Protein AF-A0A7R9TR40-F1 (afdb_monomer)

Radius of gyration: 17.48 Å; Cα contacts (8 Å, |Δi|>4): 69; chains: 1; bounding box: 48×23×48 Å

Foldseek 3Di:
DQQQLEPPSDPVQVHDDPVRCVPDDDPSGNNDHPVDDDDLVNLLVRVVVVCVVQVVVVHHDDDDDDPVSSVCCNVVNNDPDDDDDPVNVVVVVVVVVVVVVVVD

pLDDT: mean 94.48, std 4.02, range [68.19, 98.5]

Structure (mmCIF, N/CA/C/O backbone):
data_AF-A0A7R9TR40-F1
#
_entry.id   AF-A0A7R9TR40-F1
#
loop_
_atom_site.group_PDB
_atom_site.id
_atom_site.type_symbol
_atom_site.label_atom_id
_atom_site.label_alt_id
_atom_site.label_comp_id
_atom_site.label_asym_id
_atom_site.label_entity_id
_atom_site.label_seq_id
_atom_site.pdbx_PDB_ins_code
_atom_site.Cartn_x
_atom_site.Cartn_y
_atom_site.Cartn_z
_atom_site.occupancy
_atom_site.B_iso_or_equiv
_atom_site.auth_seq_id
_atom_site.auth_comp_id
_atom_site.auth_asym_id
_atom_site.auth_atom_id
_atom_site.pdbx_PDB_model_num
ATOM 1 N N . ASP A 1 1 ? -0.226 4.961 2.845 1.00 94.19 1 ASP A N 1
ATOM 2 C CA . ASP A 1 1 ? 1.123 5.532 2.663 1.00 94.19 1 ASP A CA 1
ATOM 3 C C . ASP A 1 1 ? 2.085 4.381 2.405 1.00 94.19 1 ASP A C 1
ATOM 5 O O . ASP A 1 1 ? 1.921 3.353 3.047 1.00 94.19 1 ASP A O 1
ATOM 9 N N . SER A 1 2 ? 3.012 4.502 1.455 1.00 95.62 2 SER A N 1
ATOM 10 C CA . SER A 1 2 ? 3.885 3.398 1.025 1.00 95.62 2 SER A CA 1
ATOM 11 C C . SER A 1 2 ? 4.871 2.916 2.089 1.00 95.62 2 SER A C 1
ATOM 13 O O . SER A 1 2 ? 5.428 1.841 1.922 1.00 95.62 2 SER A O 1
ATOM 15 N N . VAL A 1 3 ? 5.097 3.677 3.164 1.00 96.06 3 VAL A N 1
ATOM 16 C CA . VAL A 1 3 ? 6.001 3.269 4.252 1.00 96.06 3 VAL A CA 1
ATOM 17 C C . VAL A 1 3 ? 5.218 2.796 5.473 1.00 96.06 3 VAL A C 1
ATOM 19 O O . VAL A 1 3 ? 5.591 1.812 6.105 1.00 96.06 3 VAL A O 1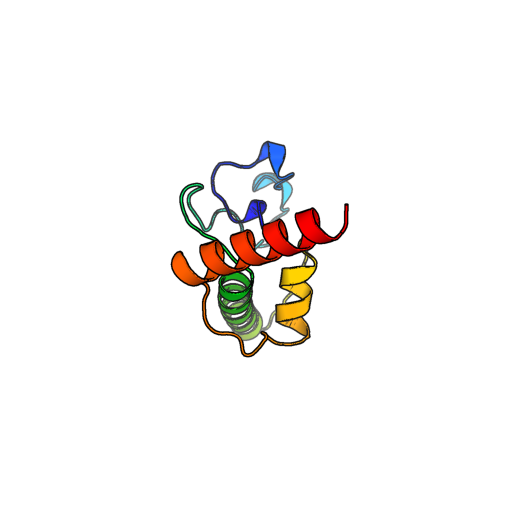
ATOM 22 N N . GLN A 1 4 ? 4.097 3.448 5.797 1.00 96.94 4 GLN A N 1
ATOM 23 C CA . GLN A 1 4 ? 3.344 3.122 7.016 1.00 96.94 4 GLN A CA 1
ATOM 24 C C . GLN A 1 4 ? 2.647 1.744 6.986 1.00 96.94 4 GLN A C 1
ATOM 26 O O . GLN A 1 4 ? 2.180 1.275 8.024 1.00 96.94 4 GLN A O 1
ATOM 31 N N . VAL A 1 5 ? 2.608 1.068 5.832 1.00 96.94 5 VAL A N 1
ATOM 32 C CA . VAL A 1 5 ? 2.134 -0.325 5.710 1.00 96.94 5 VAL A CA 1
ATOM 33 C C . VAL A 1 5 ? 3.024 -1.329 6.446 1.00 96.94 5 VAL A C 1
ATOM 35 O O . VAL A 1 5 ? 2.543 -2.393 6.832 1.00 96.94 5 VAL A O 1
ATOM 38 N N . TYR A 1 6 ? 4.296 -0.989 6.669 1.00 97.75 6 TYR A N 1
ATOM 39 C CA . TYR A 1 6 ? 5.295 -1.890 7.235 1.00 97.75 6 TYR A CA 1
ATOM 40 C C . TYR A 1 6 ? 5.343 -1.848 8.761 1.00 97.75 6 TYR A C 1
ATOM 42 O O . TYR A 1 6 ? 5.383 -0.774 9.371 1.00 97.75 6 TYR A O 1
ATOM 50 N N . ARG A 1 7 ? 5.413 -3.031 9.374 1.00 97.75 7 ARG A N 1
ATOM 51 C CA . ARG A 1 7 ? 5.575 -3.231 10.819 1.00 97.75 7 ARG A CA 1
ATOM 52 C C . ARG A 1 7 ? 6.923 -2.716 11.306 1.00 97.75 7 ARG A C 1
ATOM 54 O O . ARG A 1 7 ? 7.942 -2.889 10.645 1.00 97.75 7 ARG A O 1
ATOM 61 N N . GLY A 1 8 ? 6.928 -2.089 12.481 1.00 96.19 8 GLY A N 1
ATOM 62 C CA . GLY A 1 8 ? 8.145 -1.635 13.167 1.00 96.19 8 GLY A CA 1
ATOM 63 C C . GLY A 1 8 ? 8.826 -0.402 12.558 1.00 96.19 8 GLY A C 1
ATOM 64 O O . GLY A 1 8 ? 9.715 0.175 13.182 1.00 96.19 8 GLY A O 1
ATOM 65 N N . LEU A 1 9 ? 8.406 0.056 11.374 1.00 96.38 9 LEU A N 1
ATOM 66 C CA . LEU A 1 9 ? 8.880 1.304 10.773 1.00 96.38 9 LEU A CA 1
ATOM 67 C C . LEU A 1 9 ? 8.034 2.487 11.251 1.00 96.38 9 LEU A C 1
ATOM 69 O O . LEU A 1 9 ? 7.304 3.084 10.466 1.00 96.38 9 LEU A O 1
ATOM 73 N N . ASP A 1 10 ? 8.099 2.821 12.539 1.00 95.81 10 ASP A N 1
ATOM 74 C CA . ASP A 1 10 ? 7.161 3.780 13.145 1.00 95.81 10 ASP A CA 1
ATOM 75 C C . ASP A 1 10 ? 7.671 5.226 13.098 1.00 95.81 10 ASP A C 1
ATOM 77 O O . ASP A 1 10 ? 7.026 6.102 12.520 1.00 95.81 10 ASP A O 1
ATOM 81 N N . VAL A 1 11 ? 8.867 5.474 13.642 1.00 94.94 11 VAL A N 1
ATOM 82 C CA . VAL A 1 11 ? 9.419 6.834 13.795 1.00 94.94 11 VAL A CA 1
ATOM 83 C C . VAL A 1 11 ? 9.686 7.491 12.440 1.00 94.94 11 VAL A C 1
ATOM 85 O O . VAL A 1 11 ? 9.215 8.594 12.177 1.00 94.94 11 VAL A O 1
ATOM 88 N N . GLY A 1 12 ? 10.414 6.806 11.553 1.00 94.19 12 GLY A N 1
ATOM 89 C CA . GLY A 1 12 ? 10.808 7.362 10.253 1.00 94.19 12 GLY A CA 1
ATOM 90 C C . GLY A 1 12 ? 9.649 7.549 9.272 1.00 94.19 12 GLY A C 1
ATOM 91 O O . GLY A 1 12 ? 9.764 8.335 8.338 1.00 94.19 12 GLY A O 1
ATOM 92 N N . SER A 1 13 ? 8.530 6.852 9.482 1.00 94.44 13 SER A N 1
ATOM 93 C CA . SER A 1 13 ? 7.341 6.958 8.630 1.00 94.44 13 SER A CA 1
ATOM 94 C C . SER A 1 13 ? 6.305 7.956 9.157 1.00 94.44 13 SER A C 1
ATOM 96 O O . SER A 1 13 ? 5.285 8.183 8.501 1.00 94.44 13 SER A O 1
ATOM 98 N N . GLY A 1 14 ? 6.536 8.537 10.343 1.00 94.62 14 GLY A N 1
ATOM 99 C CA . GLY A 1 14 ? 5.565 9.398 11.018 1.00 94.62 14 GLY A CA 1
ATOM 100 C C . GLY A 1 14 ? 4.262 8.668 11.361 1.00 94.62 14 GLY A C 1
ATOM 101 O O . GLY A 1 14 ? 3.192 9.278 11.323 1.00 94.62 14 GLY A O 1
ATOM 102 N N . LYS A 1 15 ? 4.323 7.356 11.626 1.00 95.44 15 LYS A N 1
ATOM 103 C CA . LYS A 1 15 ? 3.140 6.551 11.942 1.00 95.44 15 LYS A CA 1
ATOM 104 C C . LYS A 1 15 ? 2.617 6.907 13.326 1.00 95.44 15 LYS A C 1
ATOM 106 O O . LYS A 1 15 ? 3.358 6.918 14.305 1.00 95.44 15 LYS A O 1
ATOM 111 N N . LEU A 1 16 ? 1.313 7.150 13.404 1.00 94.25 16 LEU A N 1
ATOM 112 C CA . LEU A 1 16 ? 0.649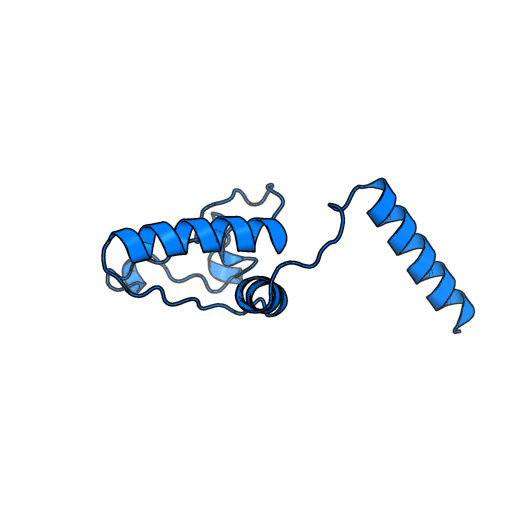 7.486 14.656 1.00 94.25 16 LEU A CA 1
ATOM 113 C C . LEU A 1 16 ? 0.531 6.247 15.559 1.00 94.25 16 LEU A C 1
ATOM 115 O O . LEU A 1 16 ? 0.033 5.197 15.117 1.00 94.25 16 LEU A O 1
ATOM 119 N N . ALA A 1 17 ? 0.933 6.364 16.827 1.00 92.00 17 ALA A N 1
ATOM 120 C CA . ALA A 1 17 ? 0.823 5.266 17.783 1.00 92.00 17 ALA A CA 1
ATOM 121 C C . ALA A 1 17 ? -0.649 4.935 18.070 1.00 92.00 17 ALA A C 1
ATOM 123 O O . ALA A 1 17 ? -1.524 5.798 18.000 1.00 92.00 17 ALA A O 1
ATOM 124 N N . ALA A 1 18 ? -0.950 3.681 18.423 1.00 91.94 18 ALA A N 1
ATOM 125 C CA . ALA A 1 18 ? -2.331 3.246 18.663 1.00 91.94 18 ALA A CA 1
ATOM 126 C C . ALA A 1 18 ? -3.052 4.084 19.740 1.00 91.94 18 ALA A C 1
ATOM 128 O O . ALA A 1 18 ? -4.234 4.394 19.587 1.00 91.94 18 ALA A O 1
ATOM 129 N N . SER A 1 19 ? -2.330 4.510 20.780 1.00 94.19 19 SER A N 1
ATOM 130 C CA . SER A 1 19 ? -2.828 5.391 21.846 1.00 94.19 19 SER A CA 1
ATOM 131 C C . SER A 1 19 ? -3.254 6.776 21.345 1.00 94.19 19 SER A C 1
ATOM 133 O O . SER A 1 19 ? -4.169 7.380 21.899 1.00 94.19 19 SER A O 1
ATOM 135 N N . GLU A 1 20 ? -2.641 7.271 20.274 1.00 95.19 20 GLU A N 1
ATOM 136 C CA . GLU A 1 20 ? -2.883 8.604 19.716 1.00 95.19 20 GLU A CA 1
ATOM 137 C C . GLU A 1 20 ? -3.983 8.602 18.641 1.00 95.19 20 GLU A C 1
ATOM 139 O O . GLU A 1 20 ? -4.481 9.656 18.243 1.00 95.19 20 GLU A O 1
ATOM 144 N N . ARG A 1 21 ? -4.434 7.420 18.197 1.00 94.50 21 ARG A N 1
ATOM 145 C CA . ARG A 1 21 ? -5.485 7.265 17.171 1.00 94.50 21 ARG A CA 1
ATOM 146 C C . ARG A 1 21 ? -6.895 7.586 17.681 1.00 94.50 21 ARG A C 1
ATOM 148 O O . ARG A 1 21 ? -7.827 7.635 16.882 1.00 94.50 21 ARG A O 1
ATOM 155 N N . ARG A 1 22 ? -7.080 7.816 18.990 1.00 95.94 22 ARG A N 1
ATOM 156 C CA . ARG A 1 22 ? -8.366 8.201 19.622 1.00 95.94 22 ARG A CA 1
ATOM 157 C C . ARG A 1 22 ? -9.528 7.245 19.298 1.00 95.94 22 ARG A C 1
ATOM 159 O O . ARG A 1 22 ? -10.654 7.678 19.082 1.00 95.94 22 ARG A O 1
ATOM 166 N N . GLY A 1 23 ? -9.245 5.945 19.201 1.00 94.12 23 GLY A N 1
ATOM 167 C CA . GLY A 1 23 ? -10.241 4.924 18.850 1.00 94.12 23 GLY A CA 1
ATOM 168 C C . GLY A 1 23 ? -10.666 4.906 17.374 1.00 94.12 23 GLY A C 1
ATOM 169 O O . GLY A 1 23 ? -11.521 4.106 17.001 1.00 94.12 23 GLY A O 1
ATOM 170 N N . ILE A 1 24 ? -10.073 5.746 16.519 1.00 94.81 24 ILE A N 1
ATOM 171 C CA . ILE A 1 24 ? -10.334 5.743 15.077 1.00 94.81 24 ILE A CA 1
ATOM 172 C C . ILE A 1 24 ? -9.542 4.597 14.445 1.00 94.81 24 ILE A C 1
ATOM 174 O O . ILE A 1 24 ? -8.309 4.562 14.511 1.00 94.81 24 ILE A O 1
ATOM 178 N N . ALA A 1 25 ? -10.250 3.664 13.808 1.00 95.38 25 ALA A N 1
ATOM 179 C CA . ALA A 1 25 ? -9.623 2.584 13.061 1.00 95.38 25 ALA A CA 1
ATOM 180 C C . ALA A 1 25 ? -8.824 3.159 11.881 1.00 95.38 25 ALA A C 1
ATOM 182 O O . ALA A 1 25 ? -9.372 3.855 11.029 1.00 95.38 25 ALA A O 1
ATOM 183 N N . HIS A 1 26 ? -7.524 2.868 11.854 1.00 96.19 26 HIS A N 1
ATOM 184 C CA . HIS A 1 26 ? -6.649 3.157 10.724 1.00 96.19 26 HIS A CA 1
ATOM 185 C C . HIS A 1 26 ? -6.319 1.829 10.054 1.00 96.19 26 HIS A C 1
ATOM 187 O O . HIS A 1 26 ? -5.705 0.958 10.671 1.00 96.19 26 HIS A O 1
ATOM 193 N N . HIS A 1 27 ? -6.771 1.674 8.816 1.00 96.12 27 HIS A N 1
ATOM 194 C CA . HIS A 1 27 ? -6.526 0.489 8.003 1.00 96.12 27 HIS A CA 1
ATOM 195 C C . HIS A 1 27 ? -5.178 0.609 7.274 1.00 96.12 27 HIS A C 1
ATOM 197 O O . HIS A 1 27 ? -4.626 1.705 7.175 1.00 96.12 27 HIS A O 1
ATOM 203 N N . ALA A 1 28 ? -4.658 -0.509 6.756 1.00 95.81 28 ALA A N 1
ATOM 204 C CA . ALA A 1 28 ? -3.394 -0.571 6.010 1.00 95.81 28 ALA A CA 1
ATOM 205 C C . ALA A 1 28 ? -2.154 -0.045 6.771 1.00 95.81 28 ALA A C 1
ATOM 207 O O . ALA A 1 28 ? -1.171 0.353 6.152 1.00 95.81 28 ALA A O 1
ATOM 208 N N . LEU A 1 29 ? -2.187 -0.048 8.106 1.00 96.31 29 LEU A N 1
ATOM 209 C CA . LEU A 1 29 ? -1.013 0.168 8.952 1.00 96.31 29 LEU A CA 1
ATOM 210 C C . LEU A 1 29 ? -0.533 -1.176 9.489 1.00 96.31 29 LEU A C 1
ATOM 212 O O . LEU A 1 29 ? -1.362 -1.980 9.910 1.00 96.31 29 LEU A O 1
ATOM 216 N N . ASP A 1 30 ? 0.783 -1.394 9.518 1.00 96.50 30 ASP A N 1
ATOM 217 C CA . ASP A 1 30 ? 1.385 -2.593 10.131 1.00 96.50 30 ASP A CA 1
ATOM 218 C C . ASP A 1 30 ? 0.889 -3.926 9.525 1.00 96.50 30 ASP A C 1
ATOM 220 O O . ASP A 1 30 ? 0.793 -4.954 10.206 1.00 96.50 30 ASP A O 1
ATOM 224 N N . VAL A 1 31 ? 0.565 -3.919 8.231 1.00 97.00 31 VAL A N 1
ATOM 225 C CA . VAL A 1 31 ? 0.012 -5.074 7.506 1.00 97.00 31 VAL A CA 1
ATOM 226 C C . VAL A 1 31 ? 1.086 -5.946 6.853 1.00 97.00 31 VAL A C 1
ATOM 228 O O . VAL A 1 31 ? 0.823 -7.124 6.627 1.00 97.00 31 VAL A O 1
ATOM 231 N N . LEU A 1 32 ? 2.296 -5.416 6.644 1.00 97.81 32 LEU A N 1
ATOM 232 C CA . LEU A 1 32 ? 3.421 -6.114 6.010 1.00 97.81 32 LEU A CA 1
ATOM 233 C C . LEU A 1 32 ? 4.671 -6.135 6.896 1.00 97.81 32 LEU A C 1
ATOM 235 O O . LEU A 1 32 ? 4.916 -5.210 7.672 1.00 97.81 32 LEU A O 1
ATOM 239 N N . ASP A 1 33 ? 5.485 -7.175 6.764 1.00 98.12 33 ASP A N 1
ATOM 240 C CA . ASP A 1 33 ? 6.874 -7.197 7.217 1.00 98.12 33 ASP A CA 1
ATOM 241 C C . ASP A 1 33 ? 7.756 -6.317 6.305 1.00 98.12 33 ASP A C 1
ATOM 243 O O . ASP A 1 33 ? 7.514 -6.262 5.098 1.00 98.12 33 ASP A O 1
ATOM 247 N N . PRO A 1 34 ? 8.787 -5.625 6.831 1.00 97.00 34 PRO A N 1
ATOM 248 C CA . PRO A 1 34 ? 9.682 -4.792 6.021 1.00 97.00 34 PRO A CA 1
ATOM 249 C C . PRO A 1 34 ? 10.392 -5.502 4.858 1.00 97.00 34 PRO A C 1
ATOM 251 O O . PRO A 1 34 ? 10.890 -4.823 3.963 1.00 97.00 34 PRO A O 1
ATOM 254 N N . SER A 1 35 ? 10.486 -6.835 4.875 1.00 96.69 35 SER A N 1
ATOM 255 C CA . SER A 1 35 ? 11.059 -7.630 3.781 1.00 96.69 35 SER A CA 1
ATOM 256 C C . SER A 1 35 ? 10.080 -7.919 2.637 1.00 96.69 35 SER A C 1
ATOM 258 O O . SER A 1 35 ? 10.505 -8.418 1.595 1.00 96.69 35 SER A O 1
ATOM 260 N N . GLU A 1 36 ? 8.792 -7.607 2.804 1.00 96.81 36 GLU A N 1
ATOM 261 C CA . GLU A 1 36 ? 7.763 -7.853 1.794 1.00 96.81 36 GLU A CA 1
ATOM 262 C C . GLU A 1 36 ? 7.693 -6.720 0.759 1.00 96.81 36 GLU A C 1
ATOM 264 O O . GLU A 1 36 ? 7.696 -5.526 1.080 1.00 96.81 36 GLU A O 1
ATOM 269 N N . ASP A 1 37 ? 7.565 -7.094 -0.512 1.00 92.69 37 ASP A N 1
ATOM 270 C CA . ASP A 1 37 ? 7.373 -6.128 -1.588 1.00 92.69 37 ASP A CA 1
ATOM 271 C C . ASP A 1 37 ? 5.968 -5.514 -1.532 1.00 92.69 37 ASP A C 1
ATOM 273 O O . ASP A 1 37 ? 4.959 -6.211 -1.409 1.00 92.69 37 ASP A O 1
ATOM 277 N N . PHE A 1 38 ? 5.888 -4.194 -1.718 1.00 94.88 38 PHE A N 1
ATOM 278 C CA . PHE A 1 38 ? 4.618 -3.487 -1.851 1.00 94.88 38 PHE A CA 1
ATOM 279 C C . PHE A 1 38 ? 4.653 -2.487 -3.003 1.00 94.88 38 PHE A C 1
ATOM 281 O O . PHE A 1 38 ? 5.611 -1.736 -3.194 1.00 94.88 38 PHE A O 1
ATOM 288 N N . ASN A 1 39 ? 3.591 -2.472 -3.806 1.00 93.31 39 ASN A N 1
ATOM 289 C CA . ASN A 1 39 ? 3.496 -1.628 -4.991 1.00 93.31 39 ASN A CA 1
ATOM 290 C C . ASN A 1 39 ? 2.097 -1.011 -5.135 1.00 93.31 39 ASN A C 1
ATOM 292 O O . ASN A 1 39 ? 1.174 -1.322 -4.387 1.00 93.31 39 ASN A O 1
ATOM 296 N N . ALA A 1 40 ? 1.936 -0.119 -6.116 1.00 93.94 40 ALA A N 1
ATOM 297 C CA . ALA A 1 40 ? 0.672 0.586 -6.329 1.00 93.94 40 ALA A CA 1
ATOM 298 C C . ALA A 1 40 ? -0.493 -0.343 -6.700 1.00 93.94 40 ALA A C 1
ATOM 300 O O . ALA A 1 40 ? -1.628 -0.041 -6.352 1.00 93.94 40 ALA A O 1
ATOM 301 N N . GLY A 1 41 ? -0.227 -1.463 -7.379 1.00 93.81 41 GLY A N 1
ATOM 302 C CA . GLY A 1 41 ? -1.243 -2.476 -7.666 1.00 93.81 41 GLY A CA 1
ATOM 303 C C . GLY A 1 41 ? -1.736 -3.146 -6.386 1.00 93.81 41 GLY A C 1
ATOM 304 O O . GLY A 1 41 ? -2.933 -3.126 -6.126 1.00 93.81 41 GLY A O 1
ATOM 305 N N . ALA A 1 42 ? -0.807 -3.622 -5.551 1.00 94.62 42 ALA A N 1
ATOM 306 C CA . ALA A 1 42 ? -1.123 -4.227 -4.257 1.00 94.62 42 ALA A CA 1
ATOM 307 C C . ALA A 1 42 ? -1.875 -3.258 -3.328 1.00 94.62 42 ALA A C 1
ATOM 309 O O . ALA A 1 42 ? -2.801 -3.656 -2.627 1.00 94.62 42 ALA A O 1
ATOM 310 N N . PHE A 1 43 ? -1.528 -1.966 -3.359 1.00 96.31 43 PHE A N 1
ATOM 311 C CA . PHE A 1 43 ? -2.290 -0.942 -2.650 1.00 96.31 43 PHE A CA 1
ATOM 312 C C . PHE A 1 43 ? -3.733 -0.828 -3.142 1.00 96.31 43 PHE A C 1
ATOM 314 O O . PHE A 1 43 ? -4.629 -0.726 -2.312 1.00 96.31 43 PHE A O 1
ATOM 321 N N . VAL A 1 44 ? -3.964 -0.807 -4.460 1.00 95.69 44 VAL A N 1
ATOM 322 C CA . VAL A 1 44 ? -5.323 -0.704 -5.014 1.00 95.69 44 VAL A CA 1
ATOM 323 C C . VAL A 1 44 ? -6.168 -1.891 -4.567 1.00 95.69 44 VAL A C 1
ATOM 325 O O . VAL A 1 44 ? -7.286 -1.678 -4.107 1.00 95.69 44 VAL A O 1
ATOM 328 N N . ASP A 1 45 ? -5.620 -3.103 -4.638 1.00 95.56 45 ASP A N 1
ATOM 329 C CA . ASP A 1 45 ? -6.329 -4.318 -4.236 1.00 95.56 45 ASP A CA 1
ATOM 330 C C . ASP A 1 45 ? -6.695 -4.265 -2.735 1.00 95.56 45 ASP A C 1
ATOM 332 O O . ASP A 1 45 ? -7.870 -4.368 -2.379 1.00 95.56 45 ASP A O 1
ATOM 336 N N . LEU A 1 46 ? -5.722 -3.959 -1.863 1.00 96.94 46 LEU A N 1
ATOM 337 C CA . LEU A 1 46 ? -5.939 -3.794 -0.418 1.00 96.94 46 LEU A CA 1
ATOM 338 C C . LEU A 1 46 ? -6.942 -2.675 -0.089 1.00 96.94 46 LEU A C 1
ATOM 340 O O . LEU A 1 46 ? -7.760 -2.801 0.825 1.00 96.94 46 LEU A O 1
ATOM 344 N N . ALA A 1 47 ? -6.862 -1.547 -0.797 1.00 96.75 47 ALA A N 1
ATOM 345 C CA . ALA A 1 47 ? -7.729 -0.398 -0.571 1.00 96.75 47 ALA A CA 1
ATOM 346 C C . ALA A 1 47 ? -9.176 -0.695 -0.976 1.00 96.75 47 ALA A C 1
ATOM 348 O O . ALA A 1 47 ? -10.086 -0.291 -0.255 1.00 96.75 47 ALA A O 1
ATOM 349 N N . LEU A 1 48 ? -9.394 -1.407 -2.086 1.00 97.06 48 LEU A N 1
ATOM 350 C CA . LEU A 1 48 ? -10.729 -1.817 -2.526 1.00 97.06 48 LEU A CA 1
ATOM 351 C C . LEU A 1 48 ? -11.370 -2.783 -1.526 1.00 97.06 48 LEU A C 1
ATOM 353 O O . LEU A 1 48 ? -12.496 -2.532 -1.101 1.00 97.06 48 LEU A O 1
ATOM 357 N N . GLU A 1 49 ? -10.632 -3.803 -1.080 1.00 98.06 49 GLU A N 1
ATOM 358 C CA . GLU A 1 49 ? -11.095 -4.738 -0.044 1.00 98.06 49 GLU A CA 1
ATOM 359 C C . GLU A 1 49 ? -11.452 -3.998 1.255 1.00 98.06 49 GLU A C 1
ATOM 361 O O . GLU A 1 49 ? -12.534 -4.165 1.818 1.00 98.06 49 GLU A O 1
ATOM 366 N N . THR A 1 50 ? -10.571 -3.099 1.701 1.00 97.81 50 THR A N 1
ATOM 367 C CA . THR A 1 50 ? -10.791 -2.286 2.906 1.00 97.81 50 THR A CA 1
ATOM 368 C C . THR A 1 50 ? -12.021 -1.386 2.770 1.00 97.81 50 THR A C 1
ATOM 370 O O . THR A 1 50 ? -12.774 -1.201 3.727 1.00 97.81 50 THR A O 1
ATOM 373 N N . VAL A 1 51 ? -12.225 -0.783 1.598 1.00 98.00 51 VAL A N 1
ATOM 374 C CA . VAL A 1 51 ? -13.377 0.083 1.333 1.00 98.00 51 VAL A CA 1
ATOM 375 C C . VAL A 1 51 ? -14.672 -0.713 1.367 1.00 98.00 51 VAL A C 1
ATOM 377 O O . VAL A 1 51 ? -15.617 -0.268 2.015 1.00 98.00 51 VAL A O 1
ATOM 380 N N . GLU A 1 52 ? -14.710 -1.883 0.733 1.00 98.38 52 GLU A N 1
ATOM 381 C CA . GLU A 1 52 ? -15.873 -2.771 0.762 1.00 98.38 52 GLU A CA 1
ATOM 382 C C . GLU A 1 52 ? -16.220 -3.184 2.198 1.00 98.38 52 GLU A C 1
ATOM 384 O O . GLU A 1 52 ? -17.362 -3.030 2.633 1.00 98.38 52 GLU A O 1
ATOM 389 N N . ASP A 1 53 ? -15.2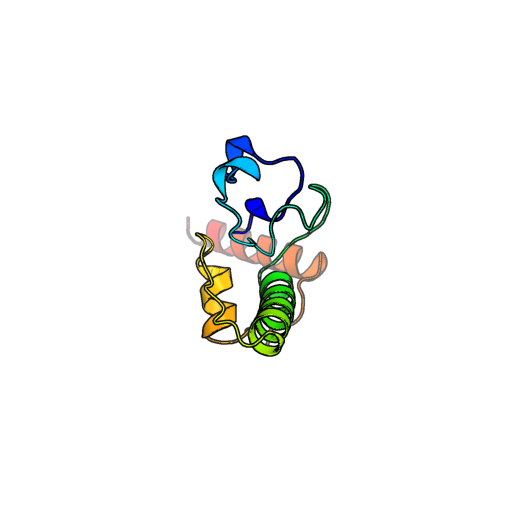19 -3.586 2.979 1.00 98.25 53 ASP A N 1
ATOM 390 C CA . ASP A 1 53 ? -15.361 -3.915 4.396 1.00 98.25 53 ASP A CA 1
ATOM 391 C C . ASP A 1 53 ? -15.906 -2.728 5.224 1.00 98.25 53 ASP A C 1
ATOM 393 O O . ASP A 1 53 ? -16.856 -2.873 5.999 1.00 98.25 53 ASP A O 1
ATOM 397 N N . VAL A 1 54 ? -15.380 -1.511 5.038 1.00 98.31 54 VAL A N 1
ATOM 398 C CA . VAL A 1 54 ? -15.886 -0.306 5.725 1.00 98.31 54 VAL A CA 1
ATOM 399 C C . VAL A 1 54 ? -17.327 0.017 5.329 1.00 98.31 54 VAL A C 1
ATOM 401 O O . VAL A 1 54 ? -18.146 0.298 6.212 1.00 98.31 54 VAL A O 1
ATOM 404 N N . VAL A 1 55 ? -17.646 -0.050 4.037 1.00 98.50 55 VAL A N 1
ATOM 405 C CA . VAL A 1 55 ? -18.986 0.235 3.508 1.00 98.50 55 VAL A CA 1
ATOM 406 C C . VAL A 1 55 ? -19.997 -0.806 3.986 1.00 98.50 55 VAL A C 1
ATOM 408 O O . VAL A 1 55 ? -21.095 -0.430 4.393 1.00 98.50 55 VAL A O 1
ATOM 411 N N . SER A 1 56 ? -19.624 -2.089 4.040 1.00 98.50 56 SER A N 1
ATOM 412 C CA . SER A 1 56 ? -20.490 -3.175 4.529 1.00 98.50 56 SER A CA 1
ATOM 413 C C . SER A 1 56 ? -20.954 -2.974 5.979 1.00 98.50 56 SER A C 1
ATOM 415 O O . SER A 1 56 ? -22.037 -3.411 6.362 1.00 98.50 56 SER A O 1
ATOM 417 N N . ARG A 1 57 ? -20.176 -2.235 6.781 1.00 98.00 57 ARG A N 1
ATOM 418 C CA . ARG A 1 57 ? -20.525 -1.835 8.154 1.00 98.00 57 ARG A CA 1
ATOM 419 C C . ARG A 1 57 ? -21.369 -0.559 8.238 1.00 98.00 57 ARG A C 1
ATOM 421 O O . ARG A 1 57 ? -21.552 -0.031 9.335 1.00 98.00 57 ARG A O 1
ATOM 428 N N . GLY A 1 58 ? -21.823 -0.017 7.108 1.00 98.25 58 GLY A N 1
ATOM 429 C CA . GLY A 1 58 ? -22.587 1.231 7.040 1.00 98.25 58 GLY A CA 1
ATOM 430 C C . GLY A 1 58 ? -21.765 2.479 7.379 1.00 98.25 58 GLY A C 1
ATOM 431 O O . GLY A 1 58 ? -22.323 3.468 7.851 1.00 98.25 58 GLY A O 1
ATOM 432 N N . LYS A 1 59 ? -20.438 2.438 7.193 1.00 98.31 59 LYS A N 1
ATOM 433 C CA . LYS A 1 59 ? -19.531 3.563 7.471 1.00 98.31 59 LYS A CA 1
ATOM 434 C C . LYS A 1 59 ? -19.016 4.187 6.175 1.00 98.31 59 LYS A C 1
ATOM 436 O O . LYS A 1 59 ? -18.951 3.535 5.139 1.00 98.31 59 LYS A O 1
ATOM 441 N N . VAL A 1 60 ? -18.603 5.452 6.254 1.00 98.00 60 VAL A N 1
ATOM 442 C CA . VAL A 1 60 ? -17.969 6.163 5.135 1.00 98.00 60 VAL A CA 1
ATOM 443 C C . VAL A 1 60 ? -16.449 5.975 5.211 1.00 98.00 60 VAL A C 1
ATOM 445 O O . VAL A 1 60 ? -15.850 6.398 6.204 1.00 98.00 60 VAL A O 1
ATOM 448 N N . PRO A 1 61 ? -15.803 5.357 4.206 1.00 97.25 61 PRO A N 1
ATOM 449 C CA . PRO A 1 61 ? -14.351 5.252 4.165 1.00 97.25 61 PRO A CA 1
ATOM 450 C C . PRO A 1 61 ? -13.713 6.612 3.870 1.00 97.25 61 PRO A C 1
ATOM 452 O O . PRO A 1 61 ? -14.136 7.332 2.967 1.00 97.25 61 PRO A O 1
ATOM 455 N N . ILE A 1 62 ? -12.658 6.946 4.615 1.00 96.81 62 ILE A N 1
ATOM 456 C CA . ILE A 1 62 ? -11.839 8.140 4.387 1.00 96.81 62 ILE A CA 1
ATO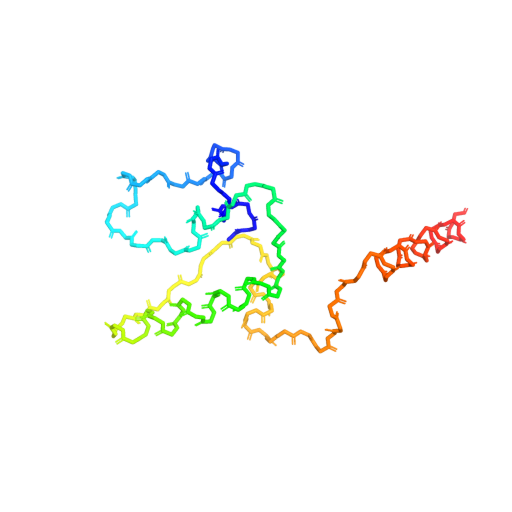M 457 C C . ILE A 1 62 ? -10.427 7.670 4.049 1.00 96.81 62 ILE A C 1
ATOM 459 O O . ILE A 1 62 ? -9.735 7.103 4.893 1.00 96.81 62 ILE A O 1
ATOM 463 N N . VAL A 1 63 ? -10.006 7.901 2.807 1.00 95.62 63 VAL A N 1
ATOM 464 C CA . VAL A 1 63 ? -8.674 7.520 2.326 1.00 95.62 63 VAL A CA 1
ATOM 465 C C . VAL A 1 63 ? -7.730 8.711 2.474 1.00 95.62 63 VAL A C 1
ATOM 467 O O . VAL A 1 63 ? -7.987 9.785 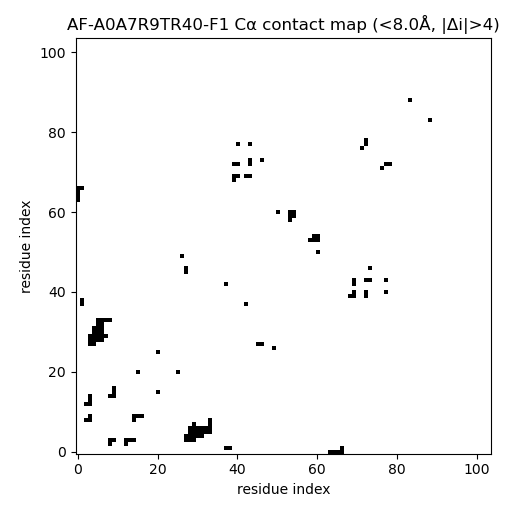1.935 1.00 95.62 63 VAL A O 1
ATOM 470 N N . VAL A 1 64 ? -6.634 8.516 3.208 1.00 94.19 64 VAL A N 1
ATOM 471 C CA . VAL A 1 64 ? -5.616 9.539 3.496 1.00 94.19 64 VAL A CA 1
ATOM 472 C C . VAL A 1 64 ? -4.204 8.990 3.269 1.00 94.19 64 VAL A C 1
ATOM 474 O O . VAL A 1 64 ? -3.983 7.779 3.308 1.00 94.19 64 VAL A O 1
ATOM 477 N N . GLY A 1 65 ? -3.228 9.873 3.043 1.00 8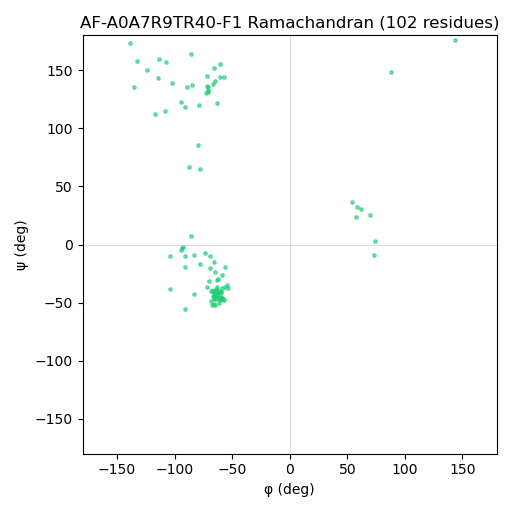8.75 65 GLY A N 1
ATOM 478 C CA . GLY A 1 65 ? -1.809 9.516 2.909 1.00 88.75 65 GLY A CA 1
ATOM 479 C C . GLY A 1 65 ? -1.065 10.352 1.865 1.00 88.75 65 GLY A C 1
ATOM 480 O O . GLY A 1 65 ? -1.671 11.175 1.183 1.00 88.75 65 GLY A O 1
ATOM 481 N N . GLY A 1 66 ? 0.253 10.136 1.742 1.00 84.88 66 GLY A N 1
ATOM 482 C CA . GLY A 1 66 ? 1.136 10.959 0.901 1.00 84.88 66 GLY A CA 1
ATOM 483 C C . GLY A 1 66 ? 1.573 10.348 -0.436 1.00 84.88 66 GLY A C 1
ATOM 484 O O . GLY A 1 66 ? 2.146 11.045 -1.273 1.00 84.88 66 GLY A O 1
ATOM 485 N N . THR A 1 67 ? 1.314 9.062 -0.689 1.00 93.75 67 THR A N 1
ATOM 486 C CA . THR A 1 67 ? 1.795 8.389 -1.909 1.00 93.75 67 THR A CA 1
ATOM 487 C C . THR A 1 67 ? 0.903 8.722 -3.111 1.00 93.75 67 THR A C 1
ATOM 489 O O . THR A 1 67 ? -0.016 7.979 -3.450 1.00 93.75 67 THR A O 1
ATOM 492 N N . GLY A 1 68 ? 1.173 9.844 -3.785 1.00 93.50 68 GLY A N 1
ATOM 493 C CA . GLY A 1 68 ? 0.318 10.370 -4.860 1.00 93.50 68 GLY A CA 1
ATOM 494 C C . GLY A 1 68 ? 0.025 9.382 -6.000 1.00 93.50 68 GLY A C 1
ATOM 495 O O . GLY A 1 68 ? -1.092 9.353 -6.514 1.00 93.50 68 GLY A O 1
ATOM 496 N N . MET A 1 69 ? 0.985 8.523 -6.362 1.00 94.50 69 MET A N 1
ATOM 497 C CA . MET A 1 69 ? 0.780 7.481 -7.381 1.00 94.50 69 MET A CA 1
ATOM 498 C C . MET A 1 69 ? -0.288 6.459 -6.969 1.00 94.50 69 MET A C 1
ATOM 500 O O . MET A 1 69 ? -1.111 6.074 -7.795 1.00 94.50 69 MET A O 1
ATOM 504 N N . TYR A 1 70 ? -0.309 6.057 -5.697 1.00 95.94 70 TYR A N 1
ATOM 505 C CA . TYR A 1 70 ? -1.264 5.083 -5.167 1.00 95.94 70 TYR A CA 1
ATOM 506 C C . TYR A 1 70 ? -2.689 5.640 -5.219 1.00 95.94 70 TYR A C 1
ATOM 508 O O . TYR A 1 70 ? -3.590 4.994 -5.746 1.00 95.94 70 TYR A O 1
ATOM 516 N N . LEU A 1 71 ? -2.875 6.884 -4.761 1.00 94.81 71 LEU A N 1
ATOM 517 C CA . LEU A 1 71 ? -4.171 7.566 -4.829 1.00 94.81 71 LEU A CA 1
ATOM 518 C C . LEU A 1 71 ? -4.629 7.778 -6.274 1.00 94.81 71 LEU A C 1
ATOM 520 O O . LEU A 1 71 ? -5.802 7.580 -6.577 1.00 94.81 71 LEU A O 1
ATOM 524 N N . ARG A 1 72 ? -3.709 8.130 -7.182 1.00 94.62 72 ARG A N 1
ATOM 525 C CA . ARG A 1 72 ? -4.028 8.276 -8.607 1.00 94.62 72 ARG A CA 1
ATOM 526 C C . ARG A 1 72 ? -4.562 6.975 -9.199 1.00 94.62 72 ARG A C 1
ATOM 528 O O . ARG A 1 72 ? -5.538 7.030 -9.933 1.00 94.62 72 ARG A O 1
ATOM 535 N N . TRP A 1 73 ? -3.941 5.836 -8.905 1.00 95.56 73 TRP A N 1
ATOM 536 C CA . TRP A 1 73 ? -4.391 4.542 -9.430 1.00 95.56 73 TRP A CA 1
ATOM 537 C C . TRP A 1 73 ? -5.689 4.074 -8.776 1.00 95.56 73 TRP A C 1
ATOM 539 O O . TRP A 1 73 ? -6.541 3.506 -9.448 1.00 95.56 73 TRP A O 1
ATOM 549 N N . PHE A 1 74 ? -5.865 4.343 -7.485 1.00 95.81 74 PHE A N 1
ATOM 550 C CA . PHE A 1 74 ? -7.089 3.991 -6.773 1.00 95.81 74 PHE A CA 1
ATOM 551 C C . PHE A 1 74 ? -8.304 4.785 -7.273 1.00 95.81 74 PHE A C 1
ATOM 553 O O . PHE A 1 74 ? -9.354 4.206 -7.522 1.00 95.81 74 PHE A O 1
ATOM 560 N N . VAL A 1 75 ? -8.155 6.098 -7.480 1.00 94.38 75 VAL A N 1
ATOM 561 C CA . VAL A 1 75 ? -9.252 6.970 -7.940 1.00 94.38 75 VAL A CA 1
ATOM 562 C C . VAL A 1 75 ? -9.429 6.919 -9.460 1.00 94.38 75 VAL A C 1
ATOM 564 O O . VAL A 1 75 ? -10.552 6.903 -9.953 1.00 94.38 75 VAL A O 1
ATOM 567 N N . GLY A 1 76 ? -8.328 6.930 -10.212 1.00 94.19 76 GLY A N 1
ATOM 568 C CA . GLY A 1 76 ? -8.325 7.011 -11.677 1.00 94.19 76 GLY A CA 1
ATOM 569 C C . GLY A 1 76 ? -8.301 5.661 -12.393 1.00 94.19 76 GLY A C 1
ATOM 570 O O . GLY A 1 76 ? -8.334 5.630 -13.620 1.00 94.19 76 GLY A O 1
ATOM 571 N N . GLY A 1 77 ? -8.236 4.559 -11.647 1.00 92.94 77 GLY A N 1
ATOM 572 C CA . GLY A 1 77 ? -8.091 3.215 -12.188 1.00 92.94 77 GLY A CA 1
ATOM 573 C C . GLY A 1 77 ? -6.633 2.805 -12.402 1.00 92.94 77 GLY A C 1
ATOM 574 O O . GLY A 1 77 ? -5.745 3.611 -12.702 1.00 92.94 77 GLY A O 1
ATOM 575 N N . ARG A 1 78 ? -6.387 1.502 -12.240 1.00 90.81 78 ARG A N 1
ATOM 576 C CA . ARG A 1 78 ? -5.081 0.885 -12.476 1.00 90.81 78 ARG A CA 1
ATOM 577 C C . ARG A 1 78 ? -4.780 0.856 -13.984 1.00 90.81 78 ARG A C 1
ATOM 579 O O . ARG A 1 78 ? -5.637 0.407 -14.748 1.00 90.81 78 ARG A O 1
ATOM 586 N N . PRO A 1 79 ? -3.575 1.260 -14.428 1.00 88.44 79 PRO A N 1
ATOM 587 C CA . PRO A 1 79 ? -3.170 1.112 -15.822 1.00 88.44 79 PRO A CA 1
ATOM 588 C C . PRO A 1 79 ? -3.232 -0.349 -16.283 1.00 88.44 79 PRO A C 1
ATOM 590 O O . PRO A 1 79 ? -2.896 -1.263 -15.528 1.00 88.44 79 PRO A O 1
ATOM 593 N N . ALA A 1 80 ? -3.611 -0.570 -17.542 1.00 88.19 80 ALA A N 1
ATOM 594 C CA . ALA A 1 80 ? -3.590 -1.888 -18.174 1.00 88.19 80 ALA A CA 1
ATOM 595 C C . ALA A 1 80 ? -2.159 -2.265 -18.599 1.00 88.19 80 ALA A C 1
ATOM 597 O O . ALA A 1 80 ? -1.842 -2.352 -19.783 1.00 88.19 80 ALA A O 1
ATOM 598 N N . THR A 1 81 ? -1.277 -2.438 -17.618 1.00 85.38 81 THR A N 1
ATOM 599 C CA . THR A 1 81 ? 0.118 -2.841 -17.820 1.00 85.38 81 THR A CA 1
ATOM 600 C C . THR A 1 81 ? 0.362 -4.222 -17.220 1.00 85.38 81 THR A C 1
ATOM 602 O O . THR A 1 81 ? -0.182 -4.509 -16.149 1.00 85.38 81 THR A O 1
ATOM 605 N N . PRO A 1 82 ? 1.189 -5.072 -17.853 1.00 86.31 82 PRO A N 1
ATOM 606 C CA . PRO A 1 82 ? 1.602 -6.332 -17.247 1.00 86.31 82 PRO A CA 1
ATOM 607 C C . PRO A 1 82 ? 2.354 -6.084 -15.933 1.00 86.31 82 PRO A C 1
ATOM 609 O O . PRO A 1 82 ? 2.939 -5.017 -15.724 1.00 86.31 82 PRO A O 1
ATOM 612 N N . ALA A 1 83 ? 2.342 -7.079 -15.045 1.00 84.69 83 ALA A N 1
ATOM 613 C CA . ALA A 1 83 ? 3.137 -7.032 -13.825 1.00 84.69 83 ALA A CA 1
ATOM 614 C C . ALA A 1 83 ? 4.631 -6.924 -14.164 1.00 84.69 83 ALA A C 1
ATOM 616 O O . ALA A 1 83 ? 5.104 -7.511 -15.140 1.00 84.69 83 ALA A O 1
ATOM 617 N N . SER A 1 84 ? 5.371 -6.174 -13.346 1.00 88.00 84 SER A N 1
ATOM 618 C CA . SER A 1 84 ? 6.814 -6.069 -13.527 1.00 88.00 84 SER A CA 1
ATOM 619 C C . SER A 1 84 ? 7.486 -7.408 -13.240 1.00 88.00 84 SER A C 1
ATOM 621 O O . SER A 1 84 ? 7.165 -8.079 -12.261 1.00 88.00 84 SER A O 1
ATOM 623 N N . THR A 1 85 ? 8.453 -7.759 -14.076 1.00 91.44 85 THR A N 1
ATOM 624 C CA . THR A 1 85 ? 9.348 -8.903 -13.899 1.00 91.44 85 THR A CA 1
ATOM 625 C C . THR A 1 85 ? 10.776 -8.398 -13.666 1.00 91.44 85 THR A C 1
ATOM 627 O O . THR A 1 85 ? 11.093 -7.249 -14.016 1.00 91.44 85 THR A O 1
ATOM 630 N N . PRO A 1 86 ? 11.673 -9.210 -13.081 1.00 92.75 86 PRO A N 1
ATOM 631 C CA . PRO A 1 86 ? 13.094 -8.876 -13.013 1.00 92.75 86 PRO A CA 1
ATOM 632 C C . PRO A 1 86 ? 13.688 -8.554 -14.392 1.00 92.75 86 PRO A C 1
ATOM 634 O O . PRO A 1 86 ? 14.495 -7.631 -14.515 1.00 92.75 86 PRO A O 1
ATOM 637 N N . GLU A 1 87 ? 13.253 -9.269 -15.430 1.00 96.00 87 GLU A N 1
ATOM 638 C CA . GLU A 1 87 ? 13.673 -9.089 -16.817 1.00 96.00 87 GLU A CA 1
ATOM 639 C C . GLU A 1 87 ? 13.191 -7.747 -17.372 1.00 96.00 87 GLU A C 1
ATOM 641 O O . GLU A 1 87 ? 14.010 -6.953 -17.834 1.00 96.00 87 GLU A O 1
ATOM 646 N N . SER A 1 88 ? 11.890 -7.443 -17.263 1.00 94.06 88 SER A N 1
ATOM 647 C CA . SER A 1 88 ? 11.340 -6.165 -17.742 1.00 94.06 88 SER A CA 1
ATOM 648 C C . SER A 1 88 ? 11.931 -4.976 -16.988 1.00 94.06 88 SER A C 1
ATOM 650 O O . SER A 1 88 ? 12.210 -3.937 -17.581 1.00 94.06 88 SER A O 1
ATOM 652 N N . SER A 1 89 ? 12.180 -5.133 -15.684 1.00 92.38 89 SER A N 1
ATOM 653 C CA . SER A 1 89 ? 12.826 -4.109 -14.859 1.00 92.38 89 SER A CA 1
ATOM 654 C C . SER A 1 89 ? 14.271 -3.857 -15.281 1.00 92.38 89 SER A C 1
ATOM 656 O O . SER A 1 89 ? 14.723 -2.713 -15.273 1.00 92.38 89 SER A O 1
ATOM 658 N N . ARG A 1 90 ? 15.019 -4.914 -15.621 1.00 95.88 90 ARG A N 1
ATOM 659 C CA . ARG A 1 90 ? 16.404 -4.799 -16.089 1.00 95.88 90 ARG A CA 1
ATOM 660 C C . ARG A 1 90 ? 16.461 -4.134 -17.460 1.00 95.88 90 ARG A C 1
ATOM 662 O O . ARG A 1 90 ? 17.187 -3.156 -17.603 1.00 95.88 90 ARG A O 1
ATOM 669 N N . ALA A 1 91 ? 15.643 -4.602 -18.401 1.00 95.69 91 ALA A N 1
ATOM 670 C CA . ALA A 1 91 ? 15.554 -4.038 -19.744 1.00 95.69 91 ALA A CA 1
ATOM 671 C C . ALA A 1 91 ? 15.211 -2.539 -19.706 1.00 95.69 91 ALA A C 1
ATOM 673 O O . ALA A 1 91 ? 15.920 -1.731 -20.298 1.00 95.69 91 ALA A O 1
ATOM 674 N N . ALA A 1 92 ? 14.205 -2.147 -18.914 1.00 93.44 92 ALA A N 1
ATOM 675 C CA . ALA A 1 92 ? 13.831 -0.741 -18.760 1.00 93.44 92 ALA A CA 1
ATOM 676 C C . ALA A 1 92 ? 14.978 0.121 -18.194 1.00 93.44 92 ALA A C 1
ATOM 678 O O . ALA A 1 92 ? 15.198 1.244 -18.641 1.00 93.44 92 ALA A O 1
ATOM 679 N N . LYS A 1 93 ? 15.744 -0.393 -17.220 1.00 95.12 93 LYS A N 1
ATOM 680 C CA . LYS A 1 93 ? 16.904 0.325 -16.657 1.00 95.12 93 LYS A CA 1
ATOM 681 C C . LYS A 1 93 ? 18.031 0.495 -17.676 1.00 95.12 93 LYS A C 1
ATOM 683 O O . LYS A 1 93 ? 18.663 1.550 -17.704 1.00 95.12 93 LYS A O 1
ATOM 688 N N . GLU A 1 94 ? 18.299 -0.531 -18.480 1.00 96.94 94 GLU A N 1
ATOM 689 C CA . GLU A 1 94 ? 19.309 -0.485 -19.542 1.00 96.94 94 GLU A CA 1
ATOM 690 C C . GLU A 1 94 ? 18.933 0.534 -20.622 1.00 96.94 94 GLU A C 1
ATOM 692 O O . GLU A 1 94 ? 19.770 1.356 -20.995 1.00 96.94 94 GLU A O 1
ATOM 697 N N . GLU A 1 95 ? 17.667 0.554 -21.043 1.00 96.25 95 GLU A N 1
ATOM 698 C CA . GLU A 1 95 ? 17.142 1.516 -22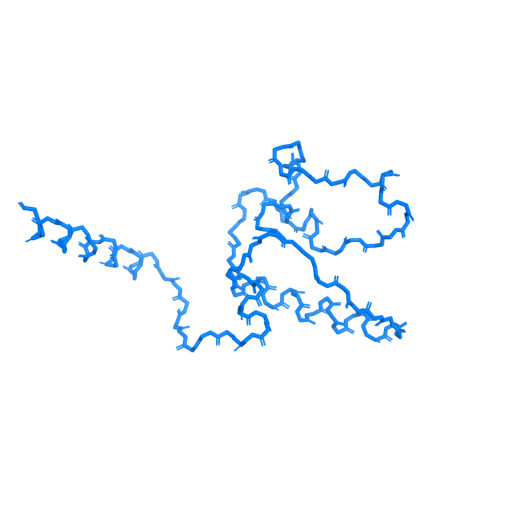.016 1.00 96.25 95 GLU A CA 1
ATOM 699 C C . GLU A 1 95 ? 17.264 2.963 -21.515 1.00 96.25 95 GLU A C 1
ATOM 701 O O . GLU A 1 95 ? 17.815 3.819 -22.209 1.00 96.25 95 GLU A O 1
ATOM 706 N N . VAL A 1 96 ? 16.846 3.231 -20.270 1.00 96.31 96 VAL A N 1
ATOM 707 C CA . VAL A 1 96 ? 16.982 4.561 -19.647 1.00 96.31 96 VAL A CA 1
ATOM 708 C C . VAL A 1 96 ? 18.449 4.993 -19.573 1.00 96.31 96 VAL A C 1
ATOM 710 O O . VAL A 1 96 ? 18.770 6.151 -19.847 1.00 96.31 96 VAL A O 1
ATOM 713 N N . ARG A 1 97 ? 19.362 4.074 -19.233 1.00 96.06 97 ARG A N 1
ATOM 714 C CA . ARG A 1 97 ? 20.801 4.366 -19.173 1.00 96.06 97 ARG A CA 1
ATOM 715 C C . ARG A 1 97 ? 21.377 4.682 -20.554 1.00 96.06 97 ARG A C 1
ATOM 717 O O . ARG A 1 97 ? 22.168 5.616 -20.667 1.00 96.06 97 ARG A O 1
ATOM 724 N N . ALA A 1 98 ? 20.991 3.927 -21.581 1.00 95.38 98 ALA A N 1
ATOM 725 C CA . ALA A 1 98 ? 21.424 4.165 -22.955 1.00 95.38 98 ALA A CA 1
ATOM 726 C C . ALA A 1 98 ? 20.927 5.525 -23.471 1.00 95.38 98 ALA A C 1
ATOM 728 O O . ALA A 1 98 ? 21.711 6.289 -24.032 1.00 95.38 98 ALA A O 1
ATOM 729 N N . ALA A 1 99 ? 19.661 5.867 -23.207 1.00 94.56 99 ALA A N 1
ATOM 730 C CA . ALA A 1 99 ? 19.088 7.161 -23.571 1.00 94.56 99 ALA A CA 1
ATOM 731 C C . ALA A 1 99 ? 19.798 8.333 -22.871 1.00 94.56 99 ALA A C 1
ATOM 733 O O . ALA A 1 99 ? 20.102 9.337 -23.511 1.00 94.56 99 ALA A O 1
ATOM 734 N N . ALA A 1 100 ? 20.119 8.195 -21.579 1.00 94.19 100 ALA A N 1
ATOM 735 C CA . ALA A 1 100 ? 20.859 9.215 -20.836 1.00 94.19 100 ALA A CA 1
ATOM 736 C C . ALA A 1 100 ? 22.286 9.421 -21.375 1.00 94.19 100 ALA A 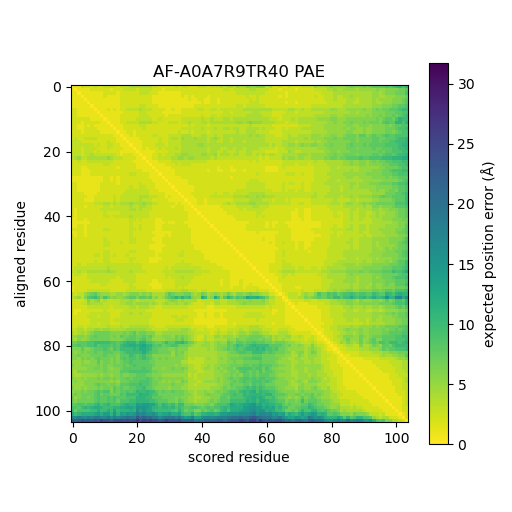C 1
ATOM 738 O O . ALA A 1 100 ? 22.749 10.555 -21.441 1.00 94.19 100 ALA A O 1
ATOM 739 N N . ALA A 1 101 ? 22.969 8.346 -21.784 1.00 93.44 101 ALA A N 1
ATOM 740 C CA . ALA A 1 101 ? 24.312 8.424 -22.360 1.00 93.44 101 ALA A CA 1
ATOM 741 C C . ALA A 1 101 ? 24.331 9.056 -23.761 1.00 93.44 101 ALA A C 1
ATOM 743 O O . ALA A 1 101 ? 25.308 9.700 -24.114 1.00 93.44 101 ALA A O 1
ATOM 744 N N . ALA A 1 102 ? 23.267 8.885 -24.550 1.00 88.75 102 ALA A N 1
ATOM 745 C CA . ALA A 1 102 ? 23.140 9.502 -25.872 1.00 88.75 102 ALA A CA 1
ATOM 746 C C . ALA A 1 102 ? 22.754 10.995 -25.819 1.00 88.75 102 ALA A C 1
ATOM 748 O O . ALA A 1 102 ? 22.872 11.691 -26.825 1.00 88.75 102 ALA A O 1
ATOM 749 N N . ALA A 1 103 ? 22.256 11.473 -24.674 1.00 86.06 103 ALA A N 1
ATOM 750 C CA . ALA A 1 103 ? 21.818 12.853 -24.472 1.00 86.06 103 ALA A CA 1
ATOM 751 C C . ALA A 1 103 ? 22.902 13.780 -23.878 1.00 86.06 103 ALA A C 1
ATOM 753 O O . ALA A 1 103 ? 22.627 14.967 -23.692 1.00 86.06 103 ALA A O 1
ATOM 754 N N . GLY A 1 104 ? 24.089 13.252 -23.554 1.00 68.19 104 GLY A N 1
ATOM 755 C CA . GLY A 1 104 ? 25.250 14.000 -23.050 1.00 68.19 104 GLY A CA 1
ATOM 756 C C . GLY A 1 104 ? 26.386 14.036 -24.059 1.00 68.19 104 GLY A C 1
ATOM 757 O O . GLY A 1 104 ? 27.116 15.050 -24.053 1.00 68.19 104 GLY A O 1
#

Solvent-accessible surface area (backbone atoms only — not comparable to full-atom values): 6516 Å² total; per-residue (Å²): 71,91,54,36,24,25,46,89,45,37,79,93,50,70,49,79,52,78,86,75,44,76,86,56,88,72,79,71,52,56,72,37,58,77,89,59,91,82,51,58,66,59,48,36,54,53,49,50,54,51,42,52,57,37,43,75,71,76,44,84,74,80,90,77,75,76,45,63,70,40,54,46,30,59,76,72,49,72,77,98,63,81,82,88,45,77,64,59,54,48,53,54,52,52,52,54,50,51,55,56,63,75,75,110

Secondary structure (DSSP, 8-state):
-TTTTBTT--TTTTPPPGGGGTT----SSS-B-TTS---HHHHHHHHHHHHHHHHHTT-------S-HHHHHHHHH---S-PPP-HHHHHHHHHHHHHHHHHT-

InterPro domains:
  IPR027417 P-loop containing nucleoside triphosphate hydrolase [G3DSA:3.40.50.300] (1-103)
  IPR039657 Dimethylallyltransferase [PTHR11088] (1-77)

Mean predicted aligned error: 4.16 Å

Sequence (104 aa):
DSVQVYRGLDVGSGKLAASERRGIAHHALDVLDPSEDFNAGAFVDLALETVEDVVSRGKVPIVVGGTGMYLRWFVGGRPATPASTPESSRAAKEEVRAAAAAAG

Organism: Micromonas pusilla (NCBI:txid38833)

Nearest PDB structures (foldseek):
  3crr-assembly1_A  TM=9.487E-01  e=2.296E-05  Pseudomonas aeruginosa
  2zm5-assembly1_A  TM=8.708E-01  e=3.857E-05  Escherichia coli K-12
  3exa-assembly1_A  TM=8.108E-01  e=2.976E-05  Halalkalibacterium halodurans
  3d3q-assembly1_A  TM=7.858E-01  e=2.296E-05  Staphylococcus epidermidis ATCC 12228
  3d3q-assembly2_B  TM=7.878E-01  e=2.152E-05  Staphylococcus epidermid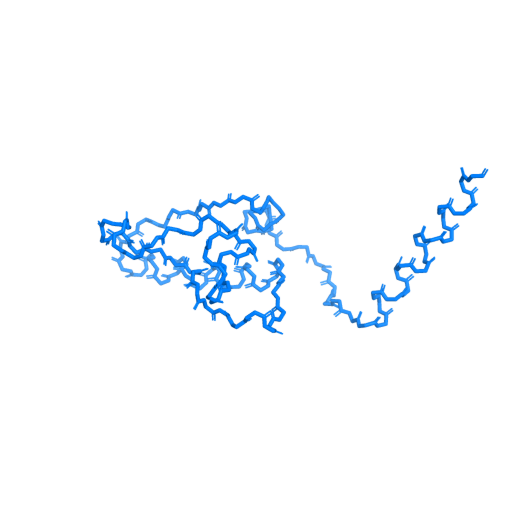is ATCC 12228